Protein AF-B0WDR5-F1 (afdb_monomer)

Mean predicted aligned error: 7.85 Å

Sequence (125 aa):
MTMGGTPYKPYEVVKKPIENKTIYCINKTPYRNTEYLMTIQDLKDVFFPYISLEVCRRVLNALDINLFIGNSLQYQALLEAGRANVDKMPLVQVVDVMQFMPQLQYMVRGQIGQETPANKRARIS

Organism: Culex quinquefasciatus (NCBI:txid7176)

Radius of gyration: 18.38 Å; Cα contacts (8 Å, |Δi|>4): 147; chains: 1; bounding box: 66×27×57 Å

pLDDT: mean 86.97, std 16.83, range [36.34, 97.81]

Nearest PDB structures (foldseek):
  3eq5-assembly10_J  TM=8.199E-01  e=1.017E-03  Homo sapiens
  3eq5-assembly1_A  TM=7.791E-01  e=9.024E-04  Homo sapiens
  1sbx-assembly1_A  TM=7.868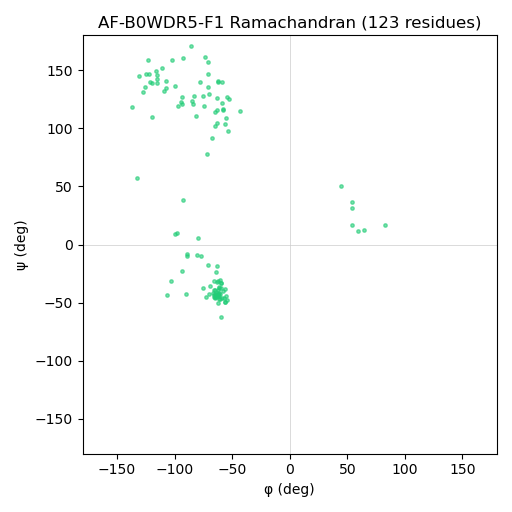E-01  e=5.417E-03  Homo sapiens
  1l8r-assembly2_B  TM=7.521E-01  e=2.016E-02  Homo sapiens
  4o3z-assembly1_A  TM=5.101E-01  e=8.933E+00  Actinobacillus pleuropneumoniae

Foldseek 3Di:
DDPPDPPQQQKAWDWDDDPNDTFTWIAPGGPDPPWTKGFLVRVCVTPPVPDDSVLSVVLCVVVVFDWDFDDPSNLVNCVVVVHPPSHRGIIGTPVVCNVCVVVSVVSSVVVVCVVPPPPPPPPDD

Secondary structure (DSSP, 8-state):
---------SS-EEEEEETTEEEEEEEEETTEEEEEEEEHHHHHHHH-TTS-HHHHHHHHHHTTPPEEEPPHHHHHHHHHTT--S-TT-EEEEHHHHHHTHHHHHHHHHHHHTTSS---------

Structure (mmCIF, N/CA/C/O backbone):
data_AF-B0WDR5-F1
#
_entry.id   AF-B0WDR5-F1
#
loop_
_atom_site.group_PDB
_atom_site.id
_atom_site.type_symbol
_atom_site.label_atom_id
_atom_site.label_alt_id
_atom_site.label_comp_id
_atom_site.label_asym_id
_atom_site.label_entity_id
_atom_site.label_seq_id
_atom_site.pdbx_PDB_ins_code
_atom_site.Cartn_x
_atom_site.Cartn_y
_atom_site.Cartn_z
_atom_site.occupancy
_atom_site.B_iso_or_equiv
_atom_site.auth_seq_id
_atom_site.auth_comp_id
_atom_site.auth_asym_id
_atom_site.auth_atom_id
_atom_site.pdbx_PDB_model_num
ATOM 1 N N . MET A 1 1 ? 33.536 6.872 -20.591 1.00 36.34 1 MET A N 1
ATOM 2 C CA . MET A 1 1 ? 32.285 7.343 -19.959 1.00 36.34 1 MET A CA 1
ATOM 3 C C . MET A 1 1 ? 31.244 6.255 -20.156 1.00 36.34 1 MET A C 1
ATOM 5 O O . MET A 1 1 ? 30.706 6.125 -21.245 1.00 36.34 1 MET A O 1
ATOM 9 N N . THR A 1 2 ? 31.065 5.378 -19.171 1.00 38.06 2 THR A N 1
ATOM 10 C CA . THR A 1 2 ? 30.069 4.304 -19.230 1.00 38.06 2 THR A CA 1
ATOM 11 C C . THR A 1 2 ? 28.716 4.890 -18.841 1.00 38.06 2 THR A C 1
ATOM 13 O O . THR A 1 2 ? 28.508 5.293 -17.700 1.00 38.06 2 THR A O 1
ATOM 16 N N . MET A 1 3 ? 27.805 4.991 -19.809 1.00 43.38 3 MET A N 1
ATOM 17 C CA . MET A 1 3 ? 26.405 5.323 -19.551 1.00 43.38 3 MET A CA 1
ATOM 18 C C . MET A 1 3 ? 25.779 4.150 -18.792 1.00 43.38 3 MET A C 1
ATOM 20 O O . MET A 1 3 ? 25.338 3.172 -19.390 1.00 43.38 3 MET A O 1
ATOM 24 N N . GLY A 1 4 ? 25.824 4.216 -17.461 1.00 41.75 4 GLY A N 1
ATOM 25 C CA . GLY A 1 4 ? 25.168 3.271 -16.566 1.00 41.75 4 GLY A CA 1
ATOM 26 C C . GLY A 1 4 ? 23.661 3.477 -16.601 1.00 41.75 4 GLY A C 1
ATOM 27 O O . GLY A 1 4 ? 23.102 4.098 -15.703 1.00 41.75 4 GLY A O 1
ATOM 28 N N . GLY A 1 5 ? 23.001 2.981 -17.647 1.00 43.41 5 GLY A N 1
ATOM 29 C CA . GLY A 1 5 ? 21.560 2.777 -17.602 1.00 43.41 5 GLY A CA 1
ATOM 30 C C . GLY A 1 5 ? 21.283 1.715 -16.547 1.00 43.41 5 GLY A C 1
ATOM 31 O O . GLY A 1 5 ? 21.723 0.575 -16.695 1.00 43.41 5 GLY A O 1
ATOM 32 N N . THR A 1 6 ? 20.607 2.082 -15.460 1.00 56.06 6 THR A N 1
ATOM 33 C CA . THR A 1 6 ? 20.065 1.091 -14.529 1.00 56.06 6 THR A CA 1
ATOM 34 C C . THR A 1 6 ? 19.238 0.096 -15.343 1.00 56.06 6 THR A C 1
ATOM 36 O O . THR A 1 6 ? 18.367 0.538 -16.098 1.00 56.06 6 THR A O 1
ATOM 39 N N . PRO A 1 7 ? 19.506 -1.220 -15.255 1.00 61.12 7 PRO A N 1
ATOM 40 C CA . PRO A 1 7 ? 18.703 -2.205 -15.965 1.00 61.12 7 PRO A CA 1
ATOM 41 C C . PRO A 1 7 ? 17.239 -2.002 -15.572 1.00 61.12 7 PRO A C 1
ATOM 43 O O . PRO A 1 7 ? 16.936 -1.935 -14.380 1.00 61.12 7 PRO A O 1
ATOM 46 N N . TYR A 1 8 ? 16.356 -1.861 -16.567 1.00 74.12 8 TYR A N 1
ATOM 47 C CA . TYR A 1 8 ? 14.918 -1.709 -16.340 1.00 74.12 8 TYR A CA 1
ATOM 48 C C . TYR A 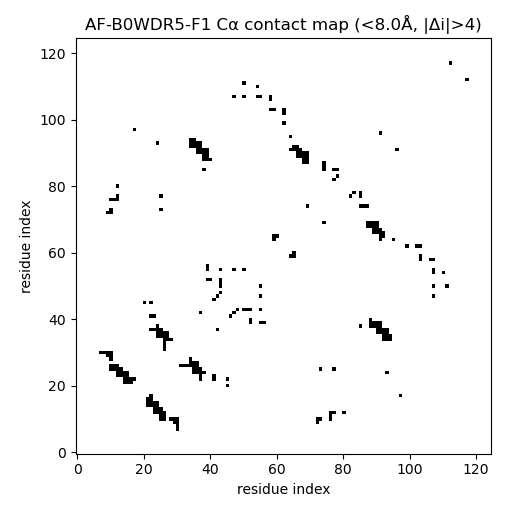1 8 ? 14.444 -2.901 -15.508 1.00 74.12 8 TYR A C 1
ATOM 50 O O . TYR A 1 8 ? 14.428 -4.039 -15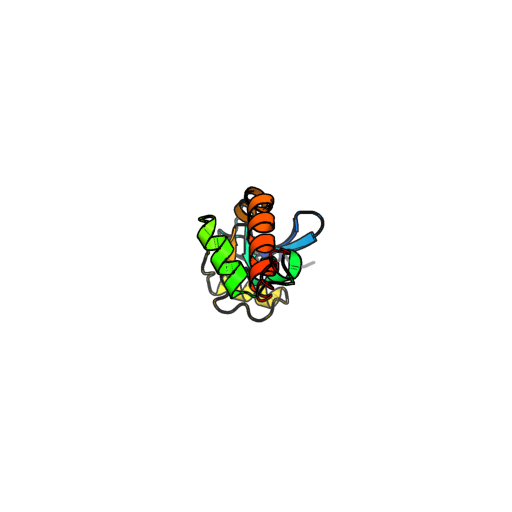.988 1.00 74.12 8 TYR A O 1
ATOM 58 N N . LYS A 1 9 ? 14.115 -2.659 -14.237 1.00 86.88 9 LYS A N 1
ATOM 59 C CA . LYS A 1 9 ? 13.597 -3.705 -13.360 1.00 86.88 9 LYS A CA 1
ATOM 60 C C . LYS A 1 9 ? 12.122 -3.923 -13.711 1.00 86.88 9 LYS A C 1
ATOM 62 O O . LYS A 1 9 ? 11.407 -2.954 -13.956 1.00 86.88 9 LYS A O 1
ATOM 67 N N . PRO A 1 10 ? 11.633 -5.176 -13.733 1.00 93.69 10 PRO A N 1
ATOM 68 C CA . PRO A 1 10 ? 10.215 -5.441 -13.965 1.00 93.69 10 PRO A CA 1
ATOM 69 C C . PRO A 1 10 ? 9.346 -4.784 -12.893 1.00 93.69 10 PRO A C 1
ATOM 71 O O . PRO A 1 10 ? 8.248 -4.327 -13.200 1.00 93.69 10 PRO A O 1
ATOM 74 N N . TYR A 1 11 ? 9.840 -4.697 -11.657 1.00 96.38 11 TYR A N 1
ATOM 75 C CA . TYR A 1 11 ? 9.143 -4.027 -10.573 1.00 96.38 11 TYR A CA 1
ATOM 76 C C . TYR A 1 11 ? 10.008 -2.961 -9.916 1.00 96.38 11 TYR A C 1
ATOM 78 O O . TYR A 1 11 ? 11.182 -3.188 -9.620 1.00 96.38 11 TYR A O 1
ATOM 86 N N . GLU A 1 12 ? 9.399 -1.810 -9.675 1.00 94.94 12 GLU A N 1
ATOM 87 C CA . GLU A 1 12 ? 10.013 -0.620 -9.113 1.00 94.94 12 GLU A CA 1
ATOM 88 C C . GLU A 1 12 ? 9.184 -0.151 -7.922 1.00 94.94 12 GLU A C 1
ATOM 90 O O . GLU A 1 12 ? 7.957 -0.025 -7.992 1.00 94.94 12 GLU A O 1
ATOM 95 N N . VAL A 1 13 ? 9.870 0.112 -6.810 1.00 96.25 13 VAL A N 1
ATOM 96 C CA . VAL A 1 13 ? 9.252 0.702 -5.627 1.00 96.25 13 VAL A CA 1
ATOM 97 C C . VAL A 1 13 ? 9.449 2.208 -5.679 1.00 96.25 13 VAL A C 1
ATOM 99 O O . VAL A 1 13 ? 10.574 2.702 -5.716 1.00 96.25 13 VAL A O 1
ATOM 102 N N . VAL A 1 14 ? 8.347 2.944 -5.639 1.00 95.31 14 VAL A N 1
ATOM 103 C CA . VAL A 1 14 ? 8.321 4.405 -5.658 1.00 95.31 14 VAL A CA 1
ATOM 104 C C . VAL A 1 14 ? 7.612 4.934 -4.421 1.00 95.31 14 VAL A C 1
ATOM 106 O O . VAL A 1 14 ? 6.666 4.336 -3.912 1.00 95.31 14 VAL A O 1
ATOM 109 N N . LYS A 1 15 ? 8.055 6.088 -3.932 1.00 94.94 15 LYS A N 1
ATOM 110 C CA . LYS A 1 15 ? 7.360 6.812 -2.867 1.00 94.94 15 LYS A CA 1
ATOM 111 C C . LYS A 1 15 ? 6.272 7.673 -3.495 1.00 94.94 15 LYS A C 1
ATOM 113 O O . LYS A 1 15 ? 6.581 8.497 -4.354 1.00 94.94 15 LYS A O 1
ATOM 118 N N . LYS A 1 16 ? 5.020 7.504 -3.071 1.00 92.81 16 LYS A N 1
ATOM 119 C CA . LYS A 1 16 ? 3.898 8.334 -3.529 1.00 92.81 16 LYS A CA 1
ATOM 120 C C . LYS A 1 16 ? 3.235 9.080 -2.372 1.00 92.81 16 LYS A C 1
ATOM 122 O O . LYS A 1 16 ? 3.057 8.482 -1.310 1.00 92.81 16 LYS A O 1
ATOM 127 N N . PRO A 1 17 ? 2.857 10.355 -2.570 1.00 93.25 17 PRO A N 1
ATOM 128 C CA . PRO A 1 17 ? 2.012 11.071 -1.627 1.00 93.25 17 PRO A CA 1
ATOM 129 C C . PRO A 1 17 ? 0.558 10.595 -1.760 1.00 93.25 17 PRO A C 1
ATOM 131 O O . PRO A 1 17 ? 0.002 10.581 -2.857 1.00 93.25 17 PRO A O 1
ATOM 134 N N . ILE A 1 18 ? -0.052 10.204 -0.644 1.00 91.00 18 ILE A N 1
ATOM 135 C CA . ILE A 1 18 ? -1.454 9.790 -0.517 1.00 91.00 18 ILE A CA 1
ATOM 136 C C . ILE A 1 18 ? -1.994 10.438 0.762 1.00 91.00 18 ILE A C 1
ATOM 138 O O . ILE A 1 18 ? -1.461 10.188 1.839 1.00 91.00 18 ILE A O 1
ATOM 142 N N . GLU A 1 19 ? -3.008 11.300 0.643 1.00 85.69 19 GLU A N 1
ATOM 143 C CA . GLU A 1 19 ? -3.594 12.067 1.763 1.00 85.69 19 GLU A CA 1
ATOM 144 C C . GLU A 1 19 ? -2.554 12.705 2.707 1.00 85.69 19 GLU A C 1
ATOM 146 O O . GLU A 1 19 ? -2.597 12.544 3.926 1.00 85.69 19 GLU A O 1
ATOM 151 N N . ASN A 1 20 ? -1.577 13.420 2.141 1.00 89.06 20 ASN A N 1
ATOM 152 C CA . ASN A 1 20 ? -0.466 14.059 2.866 1.00 89.06 20 ASN A CA 1
ATOM 153 C C . ASN A 1 20 ? 0.502 13.093 3.577 1.00 89.06 20 ASN A C 1
ATOM 155 O O . ASN A 1 20 ? 1.340 13.534 4.365 1.00 89.06 20 ASN A O 1
ATOM 159 N N . LYS A 1 21 ? 0.435 11.790 3.288 1.00 92.38 21 LYS A N 1
ATOM 160 C CA . LYS A 1 21 ? 1.369 10.775 3.791 1.00 92.38 21 LYS A CA 1
ATOM 161 C C . LYS A 1 21 ? 2.165 10.159 2.646 1.00 92.38 21 LYS A C 1
ATOM 163 O O . LYS A 1 21 ? 1.659 10.004 1.541 1.00 92.38 21 LYS A O 1
ATOM 168 N N . THR A 1 22 ? 3.419 9.798 2.898 1.00 93.50 22 THR A N 1
ATOM 169 C CA . THR A 1 22 ? 4.288 9.182 1.884 1.00 93.50 22 THR A CA 1
ATOM 170 C C . THR A 1 22 ? 4.286 7.666 2.041 1.00 93.50 22 THR A C 1
ATOM 172 O O . THR A 1 22 ? 4.726 7.163 3.073 1.00 93.50 22 THR A O 1
ATOM 175 N N . ILE A 1 23 ? 3.840 6.943 1.011 1.00 94.50 23 ILE A N 1
ATOM 176 C CA . ILE A 1 23 ? 3.720 5.476 1.007 1.00 94.50 23 ILE A CA 1
ATOM 177 C C . ILE A 1 23 ? 4.664 4.855 -0.021 1.00 94.50 23 ILE A C 1
ATOM 179 O O . ILE A 1 23 ? 4.787 5.351 -1.144 1.00 94.50 23 ILE A O 1
ATOM 183 N N . TYR A 1 24 ? 5.299 3.740 0.347 1.00 95.62 24 TYR A N 1
ATOM 184 C CA . TYR A 1 24 ? 6.029 2.897 -0.596 1.00 95.62 24 TYR A CA 1
ATOM 185 C C . TYR A 1 24 ? 5.039 2.102 -1.445 1.00 95.62 24 TYR A C 1
ATOM 187 O O . TYR A 1 24 ? 4.244 1.318 -0.932 1.00 95.62 24 TYR A O 1
ATOM 195 N N . CYS A 1 25 ? 5.094 2.321 -2.750 1.00 96.69 25 CYS A N 1
ATOM 196 C CA . CYS A 1 25 ? 4.201 1.726 -3.724 1.00 96.69 25 CYS A CA 1
ATOM 197 C C . CYS A 1 25 ? 5.014 0.925 -4.735 1.00 96.69 25 CYS A C 1
ATOM 199 O O . CYS A 1 25 ? 6.053 1.396 -5.187 1.00 96.69 25 CYS A O 1
ATOM 201 N N . ILE A 1 26 ? 4.525 -0.241 -5.133 1.00 97.31 26 ILE A N 1
ATOM 202 C CA . ILE A 1 26 ? 5.130 -1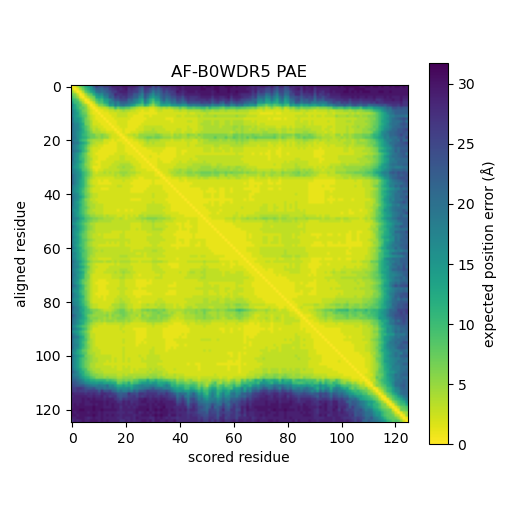.074 -6.175 1.00 97.31 26 ILE A CA 1
ATOM 203 C C . ILE A 1 26 ? 4.182 -1.185 -7.361 1.00 97.31 26 ILE A C 1
ATOM 205 O O . ILE A 1 26 ? 2.968 -1.257 -7.174 1.00 97.31 26 ILE A O 1
ATOM 209 N N . ASN A 1 27 ? 4.696 -1.181 -8.586 1.00 97.00 27 ASN A N 1
ATOM 210 C CA . ASN A 1 27 ? 3.852 -1.390 -9.756 1.00 97.00 27 ASN A CA 1
ATOM 211 C C . ASN A 1 27 ? 3.180 -2.776 -9.740 1.00 97.00 27 ASN A C 1
ATOM 213 O O . ASN A 1 27 ? 3.782 -3.793 -9.382 1.00 97.00 27 ASN A O 1
ATOM 217 N N . LYS A 1 28 ? 1.910 -2.812 -10.154 1.00 96.38 28 LYS A N 1
ATOM 218 C CA . LYS A 1 28 ? 1.101 -4.038 -10.238 1.00 96.38 28 LYS A CA 1
ATOM 219 C C . LYS A 1 28 ? 1.537 -4.922 -11.406 1.00 96.38 28 LYS A C 1
ATOM 221 O O . LYS A 1 28 ? 1.683 -6.128 -11.243 1.00 96.38 28 LYS A O 1
ATOM 226 N N . THR A 1 29 ? 1.753 -4.306 -12.568 1.00 95.88 29 THR A N 1
ATOM 227 C CA . THR A 1 29 ? 2.104 -4.987 -13.822 1.00 95.88 29 THR A CA 1
ATOM 228 C C . THR A 1 29 ? 3.576 -4.728 -14.145 1.00 95.88 29 THR A C 1
ATOM 230 O O . THR A 1 29 ? 4.001 -3.572 -14.045 1.00 95.88 29 THR A O 1
ATOM 233 N N . PRO A 1 30 ? 4.365 -5.747 -14.538 1.00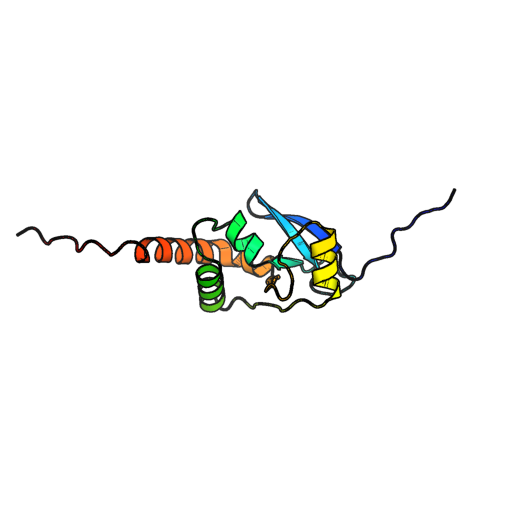 94.31 30 PRO A N 1
ATOM 234 C CA . PRO A 1 30 ? 5.789 -5.571 -14.788 1.00 94.31 30 PRO A CA 1
ATOM 235 C C . PRO A 1 30 ? 6.041 -4.516 -15.870 1.00 94.31 30 PRO A C 1
ATOM 237 O O . PRO A 1 30 ? 5.304 -4.444 -16.855 1.00 94.31 30 PRO A O 1
ATOM 240 N N . TYR A 1 31 ? 7.067 -3.688 -15.674 1.00 93.25 31 TYR A N 1
ATOM 241 C CA . TYR A 1 31 ? 7.465 -2.586 -16.559 1.00 93.25 31 TYR A CA 1
ATOM 242 C C . TYR A 1 31 ? 6.385 -1.507 -16.785 1.00 93.25 31 TYR A C 1
ATOM 244 O O . TYR A 1 31 ? 6.528 -0.670 -17.676 1.00 93.25 31 TYR A O 1
ATOM 252 N N . ARG A 1 32 ? 5.293 -1.505 -16.003 1.00 93.06 32 ARG A N 1
ATOM 253 C CA . ARG A 1 32 ? 4.195 -0.532 -16.123 1.00 93.06 32 ARG A CA 1
ATOM 254 C C . ARG A 1 32 ? 3.997 0.276 -14.851 1.00 93.06 32 ARG A C 1
ATOM 256 O O . ARG A 1 32 ? 3.415 -0.196 -13.882 1.00 93.06 32 ARG A O 1
ATOM 263 N N . ASN A 1 33 ? 4.346 1.553 -14.922 1.00 88.31 33 ASN A N 1
ATOM 264 C CA . ASN A 1 33 ? 4.289 2.494 -13.803 1.00 88.31 33 ASN A CA 1
ATOM 265 C C . ASN A 1 33 ? 2.964 3.284 -13.740 1.00 88.31 33 ASN A C 1
ATOM 267 O O . ASN A 1 33 ? 2.950 4.473 -13.415 1.00 88.31 33 ASN A O 1
ATOM 271 N N . THR A 1 34 ? 1.842 2.629 -14.052 1.00 91.56 34 THR A N 1
ATOM 272 C CA . THR A 1 34 ? 0.492 3.228 -14.071 1.00 91.56 34 THR A CA 1
ATOM 273 C C . THR A 1 34 ? -0.366 2.781 -12.891 1.00 91.56 34 THR A C 1
ATOM 275 O O . THR A 1 34 ? -1.021 3.602 -12.254 1.00 91.56 34 THR A O 1
ATOM 278 N N . GLU A 1 35 ? -0.327 1.491 -12.566 1.00 95.50 35 GLU A N 1
ATOM 279 C CA . GLU A 1 35 ? -1.077 0.888 -11.467 1.00 95.50 35 GLU A CA 1
ATOM 280 C C . GLU A 1 35 ? -0.133 0.496 -10.343 1.00 95.50 35 GLU A C 1
ATOM 282 O O . GLU A 1 35 ? 0.876 -0.171 -10.576 1.00 95.50 35 GLU A O 1
ATOM 287 N N . TYR A 1 36 ? -0.490 0.868 -9.117 1.00 97.31 36 TYR A N 1
ATOM 288 C CA . TYR A 1 36 ? 0.358 0.676 -7.952 1.00 97.31 36 TYR A CA 1
ATOM 289 C C . TYR A 1 36 ? -0.358 -0.095 -6.855 1.00 97.31 36 TYR A C 1
ATOM 291 O O . TYR A 1 36 ? -1.564 0.057 -6.646 1.00 97.31 36 TYR A O 1
ATOM 299 N N . LEU A 1 37 ? 0.429 -0.880 -6.134 1.00 97.81 37 LEU A N 1
ATOM 300 C CA . LEU A 1 37 ? 0.050 -1.620 -4.949 1.00 97.81 37 LEU A CA 1
ATOM 301 C C . LEU A 1 37 ? 0.835 -1.094 -3.740 1.00 97.81 37 LEU A C 1
ATOM 303 O O . LEU A 1 37 ? 1.983 -0.673 -3.882 1.00 97.81 37 LEU A O 1
ATOM 307 N N . MET A 1 38 ? 0.243 -1.166 -2.554 1.00 97.12 38 MET A N 1
ATOM 308 C CA . MET A 1 38 ? 0.930 -0.981 -1.270 1.00 97.12 38 MET A CA 1
ATOM 309 C C . MET A 1 38 ? 0.736 -2.222 -0.397 1.00 97.12 38 MET A C 1
ATOM 311 O O . MET A 1 38 ? -0.205 -2.986 -0.613 1.00 97.12 38 MET A O 1
ATOM 315 N N . THR A 1 39 ? 1.601 -2.437 0.594 1.00 97.00 39 THR A N 1
ATOM 316 C CA . THR A 1 39 ? 1.371 -3.515 1.564 1.00 97.00 39 THR A CA 1
ATOM 317 C C . THR A 1 39 ? 0.201 -3.158 2.483 1.00 97.00 39 THR A C 1
ATOM 319 O O . THR A 1 39 ? 0.014 -1.992 2.837 1.00 97.00 39 THR A O 1
ATOM 322 N N . ILE A 1 40 ? -0.575 -4.149 2.928 1.00 96.69 40 ILE A N 1
ATOM 323 C CA . ILE A 1 40 ? -1.608 -3.898 3.951 1.00 96.69 40 ILE A CA 1
ATOM 324 C C . ILE A 1 40 ? -1.002 -3.443 5.292 1.00 96.69 40 ILE A C 1
ATOM 326 O O . ILE A 1 40 ? -1.666 -2.761 6.072 1.00 96.69 40 ILE A O 1
ATOM 330 N N . GLN A 1 41 ? 0.269 -3.784 5.539 1.00 95.62 41 GLN A N 1
ATOM 331 C CA . GLN A 1 41 ? 1.039 -3.300 6.681 1.00 95.62 41 GLN A CA 1
ATOM 332 C C . GLN A 1 41 ? 1.275 -1.787 6.583 1.00 95.62 41 GLN A C 1
ATOM 334 O O . GLN A 1 41 ? 1.042 -1.082 7.557 1.00 95.62 41 GLN A O 1
ATOM 339 N N . ASP A 1 42 ? 1.668 -1.277 5.410 1.00 95.12 42 ASP A N 1
ATOM 340 C CA . ASP A 1 42 ? 1.811 0.163 5.163 1.00 95.12 42 ASP A CA 1
ATOM 341 C C . ASP A 1 42 ? 0.481 0.896 5.317 1.00 95.12 42 ASP A C 1
ATOM 343 O O . ASP A 1 42 ? 0.426 1.940 5.965 1.00 95.12 42 ASP A O 1
ATOM 347 N N . LEU A 1 43 ? -0.606 0.330 4.782 1.00 95.69 43 LEU A N 1
ATOM 348 C CA . LEU A 1 43 ? -1.943 0.890 4.965 1.00 95.69 43 LEU A CA 1
ATOM 349 C C . LEU A 1 43 ? -2.287 1.030 6.457 1.00 95.69 43 LEU A C 1
ATOM 351 O O . LEU A 1 43 ? -2.696 2.103 6.903 1.00 95.69 43 LEU A O 1
ATOM 355 N N . LYS A 1 44 ? -2.077 -0.040 7.235 1.00 95.06 44 LYS A N 1
ATOM 356 C CA . LYS A 1 44 ? -2.283 -0.040 8.686 1.00 95.06 44 LYS A CA 1
ATOM 357 C C . LYS A 1 44 ? -1.387 1.000 9.359 1.00 95.06 44 LYS A C 1
ATOM 359 O O . LYS A 1 44 ? -1.897 1.918 9.983 1.00 95.06 44 LYS A O 1
ATOM 364 N N . ASP A 1 45 ? -0.070 0.869 9.263 1.00 94.38 45 ASP A N 1
ATOM 365 C CA . ASP A 1 45 ? 0.863 1.673 10.060 1.00 94.38 45 ASP A CA 1
ATOM 366 C C . ASP A 1 45 ? 0.767 3.163 9.745 1.00 94.38 45 ASP A C 1
ATOM 368 O O . ASP A 1 45 ? 0.947 4.001 10.630 1.00 94.38 45 ASP A O 1
ATOM 372 N N . VAL A 1 46 ? 0.447 3.502 8.495 1.00 94.62 46 VAL A N 1
ATOM 373 C CA . VAL A 1 46 ? 0.403 4.892 8.066 1.00 94.62 46 VAL A CA 1
ATOM 374 C C . VAL A 1 46 ? -0.977 5.510 8.269 1.00 94.62 46 VAL A C 1
ATOM 376 O O . VAL A 1 46 ? -1.046 6.640 8.750 1.00 94.62 46 VAL A O 1
ATOM 379 N N . PHE A 1 47 ? -2.081 4.823 7.966 1.00 94.44 47 PHE A N 1
ATOM 380 C CA . PHE A 1 47 ? -3.427 5.418 8.046 1.00 94.44 47 PHE A CA 1
ATOM 381 C C . PHE A 1 47 ? -4.218 4.993 9.284 1.00 94.44 47 PHE A C 1
ATOM 383 O O . PHE A 1 47 ? -4.977 5.797 9.825 1.00 94.44 47 PHE A O 1
ATOM 390 N N . PHE A 1 48 ? -4.000 3.776 9.780 1.00 94.94 48 PHE A N 1
ATOM 391 C CA . PHE A 1 48 ? -4.759 3.176 10.878 1.00 94.94 48 PHE A CA 1
ATOM 392 C C . PHE A 1 48 ? -3.828 2.545 11.935 1.00 94.94 48 PHE A C 1
ATOM 394 O O . PHE A 1 48 ? -3.936 1.353 12.223 1.00 94.94 48 PHE A O 1
ATOM 401 N N . PRO A 1 49 ? -2.890 3.302 12.542 1.00 94.12 49 PRO A N 1
ATOM 402 C CA . PRO A 1 49 ? -1.844 2.723 13.394 1.00 94.12 49 PRO A CA 1
ATOM 403 C C . PRO A 1 49 ? -2.380 2.014 14.648 1.00 94.12 49 PRO A C 1
ATOM 405 O O . PRO A 1 49 ? -1.670 1.206 15.243 1.00 94.12 49 PRO A O 1
ATOM 408 N N . TYR A 1 50 ? -3.626 2.303 15.031 1.00 91.75 50 TYR A N 1
ATOM 409 C CA . TYR A 1 50 ? -4.275 1.818 16.248 1.00 91.75 50 TYR A CA 1
ATOM 410 C C . TYR A 1 50 ? -5.008 0.480 16.097 1.00 91.75 50 TYR A C 1
ATOM 412 O O . TYR A 1 50 ? -5.463 -0.052 17.101 1.00 91.75 50 TYR A O 1
ATOM 420 N N . ILE A 1 51 ? -5.153 -0.061 14.882 1.00 93.31 51 ILE A N 1
ATOM 421 C CA . ILE A 1 51 ? -5.829 -1.354 14.669 1.00 93.31 51 ILE A CA 1
ATOM 422 C C . ILE A 1 51 ? -4.827 -2.481 14.450 1.00 93.31 51 ILE A C 1
ATOM 424 O O . ILE A 1 51 ? -3.704 -2.247 14.017 1.00 93.31 51 ILE A O 1
ATOM 428 N N . SER A 1 52 ? -5.233 -3.727 14.677 1.00 94.88 52 SER A N 1
ATOM 429 C CA . SER A 1 52 ? -4.431 -4.886 14.275 1.00 94.88 52 SER A CA 1
ATOM 430 C C . SER A 1 52 ? -4.460 -5.105 12.754 1.00 94.88 52 SER A C 1
ATOM 432 O O . SER A 1 52 ? -5.359 -4.642 12.044 1.00 94.88 52 SER A O 1
ATOM 434 N N . LEU A 1 53 ? -3.487 -5.862 12.235 1.00 94.31 53 LEU A N 1
ATOM 435 C CA . LEU A 1 53 ? -3.462 -6.246 10.818 1.00 94.31 53 LEU A CA 1
ATOM 436 C C . LEU A 1 53 ? -4.684 -7.102 10.435 1.00 94.31 53 LEU A C 1
ATOM 438 O O . LEU A 1 53 ? -5.191 -7.004 9.319 1.00 94.31 53 LEU A O 1
ATOM 442 N N . GLU A 1 54 ? -5.194 -7.902 11.376 1.00 95.06 54 GLU A N 1
ATOM 443 C CA . GLU A 1 54 ? -6.413 -8.694 11.199 1.00 95.06 54 GLU A CA 1
ATOM 444 C C . GLU A 1 54 ? -7.647 -7.800 11.025 1.00 95.06 54 GLU A C 1
ATOM 446 O O . GLU A 1 54 ? -8.447 -8.020 10.114 1.00 95.06 54 GLU A O 1
ATOM 451 N N . VAL A 1 55 ? -7.792 -6.756 11.850 1.00 94.75 55 VAL A N 1
ATOM 452 C CA . VAL A 1 55 ? -8.870 -5.766 11.697 1.00 94.75 55 VAL A CA 1
ATOM 453 C C . VAL A 1 55 ? -8.748 -5.047 10.354 1.00 94.75 55 VAL A C 1
ATOM 455 O O . VAL A 1 55 ? -9.745 -4.946 9.644 1.00 94.75 55 VAL A O 1
ATOM 458 N N . CYS A 1 56 ? -7.539 -4.628 9.964 1.00 96.38 56 CYS A N 1
ATOM 459 C CA . CYS A 1 56 ? -7.291 -4.002 8.660 1.00 96.38 56 CYS A CA 1
ATOM 460 C C . CYS A 1 56 ? -7.783 -4.904 7.513 1.00 96.38 56 CYS A C 1
ATOM 462 O O . CYS A 1 56 ? -8.556 -4.472 6.658 1.00 96.38 56 CYS A O 1
ATOM 464 N N . ARG A 1 57 ? -7.432 -6.196 7.554 1.00 96.12 57 ARG A N 1
ATOM 465 C CA . ARG A 1 57 ? -7.871 -7.187 6.563 1.00 96.12 57 ARG A CA 1
ATOM 466 C C . ARG A 1 57 ? -9.390 -7.379 6.544 1.00 96.12 57 ARG A C 1
ATOM 468 O O . ARG A 1 57 ? -9.973 -7.452 5.467 1.00 96.12 57 ARG A O 1
ATOM 475 N N . ARG A 1 58 ? -10.038 -7.454 7.712 1.00 95.44 58 ARG A N 1
ATOM 476 C CA . ARG A 1 58 ? -11.504 -7.596 7.812 1.00 95.44 58 ARG A CA 1
ATOM 477 C C . ARG A 1 58 ? -12.238 -6.393 7.229 1.00 95.44 58 ARG A C 1
ATOM 479 O O . ARG A 1 58 ? -13.218 -6.585 6.520 1.00 95.44 58 ARG A O 1
ATOM 486 N N . VAL A 1 59 ? -11.755 -5.180 7.494 1.00 96.19 59 VAL A N 1
ATOM 487 C CA . VAL A 1 59 ? -12.335 -3.947 6.945 1.00 96.19 59 VAL A CA 1
ATOM 488 C C . VAL A 1 59 ? -12.198 -3.907 5.420 1.00 96.19 59 VAL A C 1
ATOM 490 O O . VAL A 1 59 ? -13.180 -3.622 4.744 1.00 96.19 59 VAL A O 1
ATOM 493 N N . LEU A 1 60 ? -11.026 -4.252 4.872 1.00 97.00 60 LEU A N 1
ATOM 494 C CA . LEU A 1 60 ? -10.825 -4.335 3.418 1.00 97.00 60 LEU A CA 1
ATOM 495 C C . LEU A 1 60 ? -11.788 -5.341 2.771 1.00 97.00 60 LEU A C 1
ATOM 497 O O . LEU A 1 60 ? -12.446 -5.011 1.790 1.00 97.00 60 LEU A O 1
ATOM 501 N N . ASN A 1 61 ? -11.930 -6.528 3.370 1.00 96.12 61 ASN A N 1
ATOM 502 C CA . ASN A 1 61 ? -12.866 -7.545 2.890 1.00 96.12 61 ASN A CA 1
ATOM 503 C C . ASN A 1 61 ? -14.328 -7.076 2.953 1.00 96.12 61 ASN A C 1
ATOM 505 O O . ASN A 1 61 ? -15.099 -7.382 2.055 1.00 96.12 61 ASN A O 1
ATOM 509 N N . ALA A 1 62 ? -14.724 -6.345 3.999 1.00 95.69 62 ALA A N 1
ATOM 510 C CA . ALA A 1 62 ? -16.094 -5.856 4.155 1.00 95.69 62 ALA A CA 1
ATOM 511 C C . ALA A 1 62 ? -16.466 -4.732 3.170 1.00 95.69 62 ALA A C 1
ATOM 513 O O . ALA A 1 62 ? -17.648 -4.458 2.982 1.00 95.69 62 ALA A O 1
ATOM 514 N N . LEU A 1 63 ? -15.468 -4.081 2.566 1.00 96.44 63 LEU A N 1
ATOM 515 C CA . LEU A 1 63 ? -15.641 -3.095 1.497 1.00 96.44 63 LEU A CA 1
ATOM 516 C C . LEU A 1 63 ? -15.438 -3.698 0.100 1.00 96.44 63 LEU A C 1
ATOM 518 O O . LEU A 1 63 ? -15.323 -2.944 -0.864 1.00 96.44 63 LEU A O 1
ATOM 522 N N . ASP A 1 64 ? -15.348 -5.028 -0.005 1.00 96.50 64 ASP A N 1
ATOM 523 C CA . ASP A 1 64 ? -15.063 -5.748 -1.250 1.00 96.50 64 ASP A CA 1
ATOM 524 C C . ASP A 1 64 ? -13.771 -5.272 -1.953 1.00 96.50 64 ASP A C 1
ATOM 526 O O . ASP A 1 64 ? -13.642 -5.317 -3.179 1.00 96.50 64 ASP A O 1
ATOM 530 N N . ILE A 1 65 ? -12.775 -4.824 -1.175 1.00 97.62 65 ILE A N 1
ATOM 531 C CA . ILE A 1 65 ? -11.469 -4.407 -1.698 1.00 97.62 65 ILE A CA 1
ATOM 532 C C . ILE A 1 65 ? -10.576 -5.637 -1.864 1.00 97.62 65 ILE A C 1
ATOM 534 O O . ILE A 1 65 ? -10.254 -6.343 -0.905 1.00 97.62 65 ILE A O 1
ATOM 538 N N . ASN A 1 66 ? -10.124 -5.867 -3.097 1.00 95.75 66 ASN A N 1
ATOM 539 C CA . ASN A 1 66 ? -9.330 -7.039 -3.443 1.00 95.75 66 ASN A CA 1
ATOM 540 C C . ASN A 1 66 ? -7.909 -6.979 -2.870 1.00 95.75 66 ASN A C 1
ATOM 542 O O . ASN A 1 66 ? -7.196 -5.979 -2.992 1.00 95.75 66 ASN A O 1
ATOM 546 N N . LEU A 1 67 ? -7.470 -8.110 -2.315 1.00 97.06 67 LEU A N 1
ATOM 547 C CA . LEU A 1 67 ? -6.091 -8.324 -1.894 1.00 97.06 67 LEU A CA 1
ATOM 548 C C . LEU A 1 67 ? -5.334 -9.129 -2.945 1.00 97.06 67 LEU A C 1
ATOM 550 O O . LEU A 1 67 ? -5.816 -10.141 -3.451 1.00 97.06 67 LEU A O 1
ATOM 554 N N . PHE A 1 68 ? -4.111 -8.701 -3.223 1.00 96.62 68 PHE A N 1
ATOM 555 C CA . PHE A 1 68 ? -3.215 -9.322 -4.185 1.00 96.62 68 PHE A CA 1
ATOM 556 C C . PHE A 1 68 ? -2.083 -10.044 -3.457 1.00 96.62 68 PHE A C 1
ATOM 558 O O . PHE A 1 68 ? -1.536 -9.547 -2.471 1.00 96.62 68 PHE A O 1
ATOM 565 N N . ILE A 1 69 ? -1.705 -11.209 -3.976 1.00 95.50 69 ILE A N 1
ATOM 566 C CA . ILE A 1 69 ? -0.474 -11.897 -3.587 1.00 95.50 69 ILE A CA 1
ATOM 567 C C . ILE A 1 69 ? 0.604 -11.465 -4.579 1.00 95.50 69 ILE A C 1
ATOM 569 O O . ILE A 1 69 ? 0.439 -11.636 -5.788 1.00 95.50 69 ILE A O 1
ATOM 573 N N . GLY A 1 70 ? 1.680 -10.867 -4.072 1.00 94.88 70 GLY A N 1
ATOM 574 C CA . GLY A 1 70 ? 2.817 -10.464 -4.892 1.00 94.88 70 GLY A CA 1
ATOM 575 C C . GLY A 1 70 ? 3.606 -11.676 -5.389 1.00 94.88 70 GLY A C 1
ATOM 576 O O . GLY A 1 70 ? 3.576 -12.749 -4.788 1.00 94.88 70 GLY A O 1
ATOM 577 N N . ASN A 1 71 ? 4.341 -11.513 -6.486 1.00 95.94 71 ASN A N 1
ATOM 578 C CA . ASN A 1 71 ? 5.336 -12.510 -6.893 1.00 95.94 71 ASN A CA 1
ATOM 579 C C . ASN A 1 71 ? 6.689 -12.276 -6.197 1.00 95.94 71 ASN A C 1
ATOM 581 O O . ASN A 1 71 ? 6.918 -11.247 -5.559 1.00 95.94 71 ASN A O 1
ATOM 585 N N . SER A 1 72 ? 7.610 -13.230 -6.347 1.00 95.44 72 SER A N 1
ATOM 586 C CA . SER A 1 72 ? 8.942 -13.173 -5.733 1.00 95.44 72 SER A CA 1
ATOM 587 C C . SER A 1 72 ? 9.732 -11.917 -6.109 1.00 95.44 72 SER A C 1
ATOM 589 O O . SER A 1 72 ? 10.383 -11.338 -5.245 1.00 95.44 72 SER A O 1
ATOM 591 N N . LEU A 1 73 ? 9.637 -11.450 -7.359 1.00 95.88 73 LEU A N 1
ATOM 592 C CA . LEU A 1 73 ? 10.330 -10.241 -7.813 1.00 95.88 73 LEU A CA 1
ATOM 593 C C . LEU A 1 73 ? 9.744 -8.973 -7.178 1.00 95.88 73 LEU A C 1
ATOM 595 O O . LEU A 1 73 ? 10.492 -8.054 -6.853 1.00 95.88 73 LEU A O 1
ATOM 599 N N . GLN A 1 74 ? 8.428 -8.926 -6.955 1.00 96.25 74 GLN A N 1
ATOM 600 C CA . GLN A 1 74 ? 7.794 -7.830 -6.220 1.00 96.25 74 GLN A CA 1
ATOM 601 C C . GLN A 1 74 ? 8.249 -7.793 -4.759 1.00 96.25 74 GLN A C 1
ATOM 603 O O . GLN A 1 74 ? 8.615 -6.732 -4.253 1.00 96.25 74 GLN A O 1
ATOM 608 N N . TYR A 1 75 ? 8.278 -8.946 -4.086 1.00 96.44 75 TYR A N 1
ATOM 609 C CA . TYR A 1 75 ? 8.760 -9.029 -2.707 1.00 96.44 75 TYR A CA 1
ATOM 610 C C . TYR A 1 75 ? 10.248 -8.691 -2.592 1.00 96.44 75 TYR A C 1
ATOM 612 O O . TYR A 1 75 ? 10.632 -7.959 -1.682 1.00 96.44 75 TYR A O 1
ATOM 620 N N . GLN A 1 76 ? 11.070 -9.125 -3.549 1.00 95.31 76 GLN A N 1
ATOM 621 C CA . GLN A 1 76 ? 12.475 -8.736 -3.619 1.00 95.31 76 GLN A CA 1
ATOM 622 C C . GLN A 1 76 ? 12.637 -7.220 -3.792 1.00 95.31 76 GLN A C 1
ATOM 624 O O . GLN A 1 76 ? 13.403 -6.608 -3.054 1.00 95.31 76 GLN A O 1
ATOM 629 N N . ALA A 1 77 ? 11.887 -6.593 -4.702 1.00 95.38 77 ALA A N 1
ATOM 630 C CA . ALA A 1 77 ? 11.943 -5.145 -4.897 1.00 95.38 77 ALA A CA 1
ATOM 631 C C . ALA A 1 77 ? 11.527 -4.370 -3.630 1.00 95.38 77 ALA A C 1
ATOM 633 O O . ALA A 1 77 ? 12.133 -3.351 -3.299 1.00 95.38 77 ALA A O 1
ATOM 634 N N . LEU A 1 78 ? 10.535 -4.868 -2.882 1.00 96.06 78 LEU A N 1
ATOM 635 C CA . LEU A 1 78 ? 10.138 -4.298 -1.589 1.00 96.06 78 LEU A CA 1
ATOM 636 C C . LEU A 1 78 ? 11.239 -4.449 -0.523 1.00 96.06 78 LEU A C 1
ATOM 638 O O . LEU A 1 78 ? 11.519 -3.479 0.183 1.00 96.06 78 LEU A O 1
ATOM 642 N N . LEU A 1 79 ? 11.890 -5.615 -0.430 1.00 95.25 79 LEU A N 1
ATOM 643 C CA . LEU A 1 79 ? 13.035 -5.834 0.470 1.00 95.25 79 LEU A CA 1
ATOM 644 C C . LEU A 1 79 ? 14.201 -4.891 0.136 1.00 95.25 79 LEU A C 1
ATOM 646 O O . LEU A 1 79 ? 14.737 -4.240 1.030 1.00 95.25 79 LEU A O 1
ATOM 650 N N . GLU A 1 80 ? 14.553 -4.766 -1.148 1.00 94.38 80 GLU A N 1
ATOM 651 C CA . GLU A 1 80 ? 15.597 -3.851 -1.637 1.00 94.38 80 GLU A CA 1
ATOM 652 C C . GLU A 1 80 ? 15.272 -2.380 -1.327 1.00 94.38 80 GLU A C 1
ATOM 654 O O . GLU A 1 80 ? 16.174 -1.580 -1.085 1.00 94.38 80 GLU A O 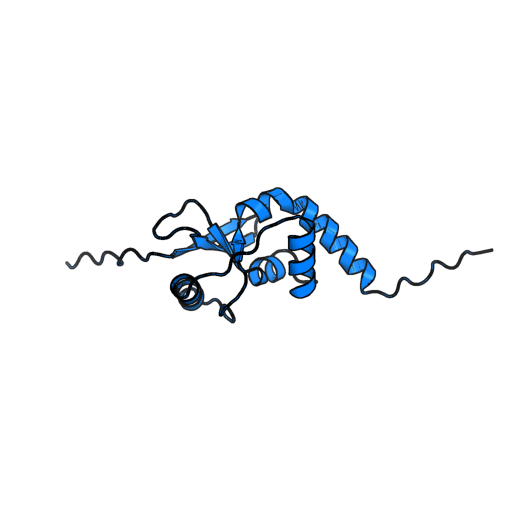1
ATOM 659 N N . ALA A 1 81 ? 13.985 -2.025 -1.273 1.00 93.00 81 ALA A N 1
ATOM 660 C CA . ALA A 1 81 ? 13.511 -0.705 -0.861 1.00 93.00 81 ALA A CA 1
ATOM 661 C C . ALA A 1 81 ? 13.473 -0.502 0.671 1.00 93.00 81 ALA A C 1
ATOM 663 O O . ALA A 1 81 ? 12.980 0.526 1.143 1.00 93.00 81 ALA A O 1
ATOM 664 N N . GLY A 1 82 ? 13.975 -1.463 1.455 1.00 91.44 82 GLY A N 1
ATOM 665 C CA . GLY A 1 82 ? 14.059 -1.393 2.915 1.00 91.44 82 GLY A CA 1
ATOM 666 C C . GLY A 1 82 ? 12.766 -1.766 3.643 1.00 91.44 82 GLY A C 1
ATOM 667 O O . GLY A 1 82 ? 12.606 -1.429 4.816 1.00 91.44 82 GLY A O 1
ATOM 668 N N . ARG A 1 83 ? 11.817 -2.433 2.974 1.00 92.56 83 ARG A N 1
ATOM 669 C CA . ARG A 1 83 ? 10.592 -2.932 3.616 1.00 92.56 83 ARG A CA 1
ATOM 670 C C . ARG A 1 83 ? 10.874 -4.272 4.294 1.00 92.56 83 ARG A C 1
ATOM 672 O O . ARG A 1 83 ? 11.370 -5.190 3.655 1.00 92.56 83 ARG A O 1
ATOM 679 N N . ALA A 1 84 ? 10.535 -4.400 5.573 1.00 88.06 84 ALA A N 1
ATOM 680 C CA . ALA A 1 84 ? 10.673 -5.649 6.325 1.00 88.06 84 ALA A CA 1
ATOM 681 C C . ALA A 1 84 ? 9.385 -6.490 6.280 1.00 88.06 84 ALA A C 1
ATOM 683 O O . ALA A 1 84 ? 8.305 -5.960 6.023 1.00 88.06 84 ALA A O 1
ATOM 684 N N . ASN A 1 85 ? 9.498 -7.790 6.577 1.00 87.75 85 ASN A N 1
ATOM 685 C CA . ASN A 1 85 ? 8.367 -8.722 6.720 1.00 87.75 85 ASN A CA 1
ATOM 686 C C . ASN A 1 85 ? 7.420 -8.760 5.506 1.00 87.75 85 ASN A C 1
ATOM 688 O O . ASN A 1 85 ? 6.205 -8.872 5.658 1.00 87.75 85 ASN A O 1
ATOM 692 N N . VAL A 1 86 ? 7.974 -8.644 4.296 1.00 91.56 86 VAL A N 1
ATOM 693 C CA . VAL A 1 86 ? 7.174 -8.605 3.063 1.00 91.56 86 VAL A CA 1
ATOM 694 C C . VAL A 1 86 ? 6.896 -9.979 2.460 1.00 91.56 86 VAL A C 1
ATOM 696 O O . VAL A 1 86 ? 6.070 -10.060 1.560 1.00 91.56 86 VAL A O 1
ATOM 699 N N . ASP A 1 87 ? 7.525 -11.057 2.942 1.00 90.44 87 ASP A N 1
ATOM 700 C CA . ASP A 1 87 ? 7.262 -12.405 2.422 1.00 90.44 87 ASP A CA 1
ATOM 701 C C . ASP A 1 87 ? 5.780 -12.771 2.575 1.00 90.44 87 ASP A C 1
ATOM 703 O O . ASP A 1 87 ? 5.224 -12.720 3.674 1.00 90.44 87 ASP A O 1
ATOM 707 N N . LYS A 1 88 ? 5.128 -13.091 1.449 1.00 92.00 88 LYS A N 1
ATOM 708 C CA . LYS A 1 88 ? 3.683 -13.379 1.351 1.00 92.00 88 LYS A CA 1
ATOM 709 C C . LYS A 1 88 ? 2.772 -12.283 1.924 1.00 92.00 88 LYS A C 1
ATOM 711 O O . LYS A 1 88 ? 1.586 -12.530 2.147 1.00 92.00 88 LYS A O 1
ATOM 716 N N . MET A 1 89 ? 3.289 -11.071 2.138 1.00 95.94 89 MET A N 1
ATOM 717 C CA . MET A 1 89 ? 2.502 -9.942 2.625 1.00 95.94 89 MET A CA 1
ATOM 718 C C . MET A 1 89 ? 1.427 -9.595 1.586 1.00 95.94 89 MET A C 1
ATOM 720 O O . MET A 1 89 ? 1.772 -9.380 0.415 1.00 95.94 89 MET A O 1
ATOM 724 N N . PRO A 1 90 ? 0.139 -9.533 1.973 1.00 97.06 90 PRO A N 1
ATOM 725 C CA . PRO A 1 90 ? -0.910 -9.097 1.068 1.00 97.06 90 PRO A CA 1
ATOM 726 C C . PRO A 1 90 ? -0.693 -7.653 0.621 1.00 97.06 90 PRO A C 1
ATOM 728 O O . PRO A 1 90 ? -0.295 -6.777 1.399 1.00 97.06 90 PRO A O 1
ATOM 731 N N . LEU A 1 91 ? -0.983 -7.412 -0.649 1.00 97.75 91 LEU A N 1
ATOM 732 C CA . LEU A 1 91 ? -0.916 -6.105 -1.276 1.00 97.75 91 LEU A CA 1
ATOM 733 C C . LEU A 1 91 ? -2.328 -5.620 -1.609 1.00 97.75 91 LEU A C 1
ATOM 735 O O . LEU A 1 91 ? -3.222 -6.424 -1.862 1.00 97.75 91 LEU A O 1
ATOM 739 N N . VAL A 1 92 ? -2.529 -4.309 -1.645 1.00 97.69 92 VAL A N 1
ATOM 740 C CA . VAL A 1 92 ? -3.805 -3.678 -2.005 1.00 97.69 92 VAL A CA 1
ATOM 741 C C . VAL A 1 92 ? -3.571 -2.595 -3.050 1.00 97.69 92 VAL A C 1
ATOM 743 O O . VAL A 1 92 ? -2.532 -1.929 -3.035 1.00 97.69 92 VAL A O 1
ATOM 746 N N . GLN A 1 93 ? -4.512 -2.428 -3.978 1.00 97.31 93 GLN A N 1
ATOM 747 C CA . GLN A 1 93 ? -4.406 -1.413 -5.018 1.00 97.31 93 GLN A CA 1
ATOM 748 C C . GLN A 1 93 ? -4.572 -0.014 -4.419 1.00 97.31 93 GLN A C 1
ATOM 750 O O . GLN A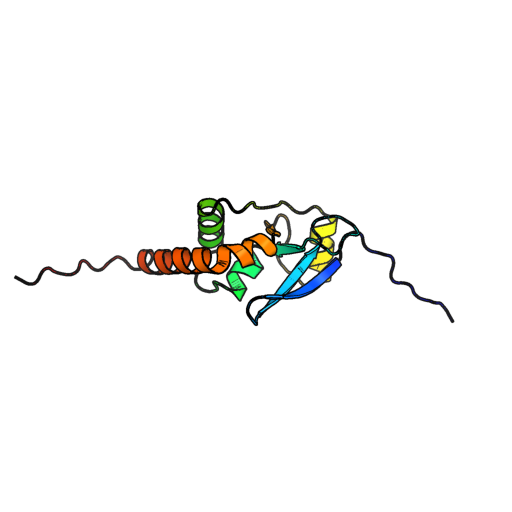 1 93 ? -5.521 0.275 -3.695 1.00 97.31 93 GLN A O 1
ATOM 755 N N . VAL A 1 94 ? -3.628 0.873 -4.737 1.00 96.69 94 VAL A N 1
ATOM 756 C CA . VAL A 1 94 ? -3.586 2.238 -4.190 1.00 96.69 94 VAL A CA 1
ATOM 757 C C . VAL A 1 94 ? -4.839 3.030 -4.570 1.00 96.69 94 VAL A C 1
ATOM 759 O O . VAL A 1 94 ? -5.342 3.807 -3.766 1.00 96.69 94 VAL A O 1
ATOM 762 N N . VAL A 1 95 ? -5.353 2.818 -5.784 1.00 96.06 95 VAL A N 1
ATOM 763 C CA . VAL A 1 95 ? -6.572 3.479 -6.275 1.00 96.06 95 VAL A CA 1
ATOM 764 C C . VAL A 1 95 ? -7.781 3.110 -5.419 1.00 96.06 95 VAL A C 1
ATOM 766 O O . VAL A 1 95 ? -8.500 4.013 -5.004 1.00 96.06 95 VAL A O 1
ATOM 769 N N . ASP A 1 96 ? -7.943 1.831 -5.074 1.00 96.44 96 ASP A N 1
ATOM 770 C CA . ASP A 1 96 ? -9.047 1.374 -4.225 1.00 96.44 96 ASP A CA 1
ATOM 771 C C . ASP A 1 96 ? -8.939 1.985 -2.824 1.00 96.44 96 ASP A C 1
ATOM 773 O O . ASP A 1 96 ? -9.915 2.511 -2.299 1.00 96.44 96 ASP A O 1
ATOM 777 N N . VAL A 1 97 ? -7.736 2.019 -2.239 1.00 95.12 97 VAL A N 1
ATOM 778 C CA . VAL A 1 97 ? -7.513 2.673 -0.937 1.00 95.12 97 VAL A CA 1
ATOM 779 C C . VAL A 1 97 ? -7.930 4.143 -0.972 1.00 95.12 97 VAL A C 1
ATOM 781 O O . VAL A 1 97 ? -8.615 4.598 -0.062 1.00 95.12 97 VAL A O 1
ATOM 784 N N . MET A 1 98 ? -7.544 4.888 -2.012 1.00 95.25 98 MET A N 1
ATOM 785 C CA . MET A 1 98 ? -7.918 6.301 -2.146 1.00 95.25 98 MET A CA 1
ATOM 786 C C . MET A 1 98 ? -9.424 6.477 -2.361 1.00 95.25 98 MET A C 1
ATOM 788 O O . MET A 1 98 ? -10.028 7.364 -1.765 1.00 95.25 98 MET A O 1
ATOM 792 N N . GLN A 1 99 ? -10.036 5.631 -3.192 1.00 96.25 99 GLN A N 1
ATOM 793 C CA . GLN A 1 99 ? -11.465 5.687 -3.499 1.00 96.25 99 GLN A CA 1
ATOM 794 C C . GLN A 1 99 ? -12.333 5.369 -2.2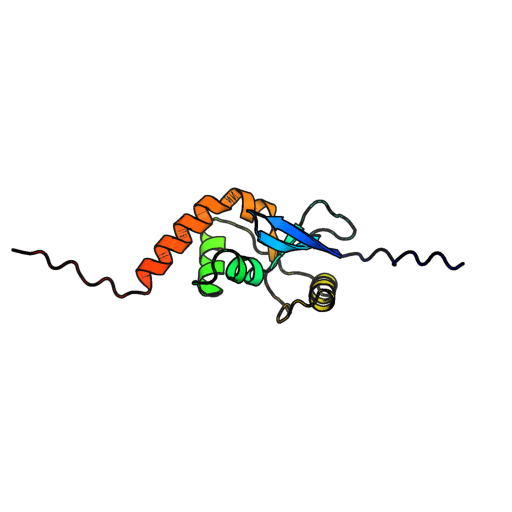74 1.00 96.25 99 GLN A C 1
ATOM 796 O O . GLN A 1 99 ? -13.369 6.002 -2.075 1.00 96.25 99 GLN A O 1
ATOM 801 N N . PHE A 1 100 ? -11.909 4.403 -1.459 1.00 96.69 100 PHE A N 1
ATOM 802 C CA . PHE A 1 100 ? -12.655 3.920 -0.298 1.00 96.69 100 PHE A CA 1
ATOM 803 C C . PHE A 1 100 ? -12.166 4.502 1.036 1.00 96.69 100 PHE A C 1
ATOM 805 O O . PHE A 1 100 ? -12.610 4.057 2.097 1.00 96.69 100 PHE A O 1
ATOM 812 N N . MET A 1 101 ? -11.266 5.494 1.031 1.00 95.50 101 MET A N 1
ATOM 813 C CA . MET A 1 101 ? -10.691 6.022 2.271 1.00 95.50 101 MET A CA 1
ATOM 814 C C . MET A 1 101 ? -11.742 6.514 3.285 1.00 95.50 101 MET A C 1
ATOM 816 O O . MET A 1 101 ? -11.627 6.154 4.462 1.00 95.50 101 MET A O 1
ATOM 820 N N . PRO A 1 102 ? -12.795 7.264 2.899 1.00 95.19 102 PRO A N 1
ATOM 821 C CA . PRO A 1 102 ? -13.832 7.673 3.849 1.00 95.19 102 PRO A CA 1
ATOM 822 C C . PRO A 1 102 ? -14.524 6.483 4.535 1.00 95.19 102 PRO A C 1
ATOM 824 O O . PRO A 1 102 ? -14.768 6.507 5.744 1.00 95.19 102 PRO A O 1
ATOM 827 N N . GLN A 1 103 ? -14.800 5.416 3.783 1.00 96.38 103 GLN A N 1
ATOM 828 C CA . GLN A 1 103 ? -15.428 4.190 4.270 1.00 96.38 103 GLN A CA 1
ATOM 829 C C . GLN A 1 103 ? -14.474 3.411 5.181 1.00 96.38 103 GLN A C 1
ATOM 831 O O . GLN A 1 103 ? -14.884 2.968 6.256 1.00 96.38 103 GLN A O 1
ATOM 836 N N . LEU A 1 104 ? -13.192 3.313 4.808 1.00 95.75 104 LEU A N 1
ATOM 837 C CA . LEU A 1 104 ? -12.144 2.718 5.642 1.00 95.75 104 LEU A CA 1
ATOM 838 C C . LEU A 1 104 ? -12.069 3.424 7.003 1.00 95.75 104 LEU A C 1
ATOM 840 O O . LEU A 1 104 ? -12.134 2.773 8.047 1.00 95.75 104 LEU A O 1
ATOM 844 N N . GLN A 1 105 ? -12.017 4.759 7.008 1.00 94.62 105 GLN A N 1
ATOM 845 C CA . GLN A 1 105 ? -11.996 5.558 8.236 1.00 94.62 105 GLN A CA 1
ATOM 846 C C . GLN A 1 105 ? -13.250 5.339 9.090 1.00 94.62 105 GLN A C 1
ATOM 848 O O . GLN A 1 105 ? -13.146 5.213 10.313 1.00 94.62 105 GLN A O 1
ATOM 853 N N . TYR A 1 106 ? -14.429 5.280 8.466 1.00 95.00 106 TYR A N 1
ATOM 854 C CA . TYR A 1 106 ? -15.686 5.030 9.168 1.00 95.00 106 TYR A CA 1
ATOM 855 C C . TYR A 1 106 ? -15.696 3.656 9.853 1.00 95.00 106 TYR A C 1
ATOM 857 O O . TYR A 1 106 ? -15.962 3.565 11.054 1.00 95.00 106 TYR A O 1
ATOM 865 N N . MET A 1 107 ? -15.343 2.594 9.122 1.00 94.12 107 MET A N 1
ATOM 866 C CA . MET A 1 107 ? -15.342 1.230 9.656 1.00 94.12 107 MET A CA 1
ATOM 867 C C . MET A 1 107 ? -14.315 1.052 10.772 1.00 94.12 107 MET A C 1
ATOM 869 O O . MET A 1 107 ? -14.635 0.476 11.811 1.00 94.12 107 MET A O 1
ATOM 873 N N . VAL A 1 108 ? -13.107 1.596 10.603 1.00 91.75 108 VAL A N 1
ATOM 874 C CA . VAL A 1 108 ? -12.048 1.527 11.619 1.00 91.75 108 VAL A CA 1
ATOM 875 C C . VAL A 1 108 ? -12.460 2.224 12.917 1.00 91.75 108 VAL A C 1
ATOM 877 O O . VAL A 1 108 ? -12.260 1.666 13.996 1.00 91.75 108 VAL A O 1
ATOM 880 N N . ARG A 1 109 ? -13.108 3.395 12.846 1.00 89.56 109 ARG A N 1
ATOM 881 C CA . ARG A 1 109 ? -13.644 4.077 14.041 1.00 89.56 109 ARG A CA 1
ATOM 882 C C . ARG A 1 109 ? -14.665 3.218 14.791 1.00 89.56 109 ARG A C 1
ATOM 884 O O . ARG A 1 109 ? -14.662 3.216 16.019 1.00 89.56 109 ARG A O 1
ATOM 891 N N . GLY A 1 110 ? -15.499 2.469 14.069 1.00 83.50 110 GLY A N 1
ATOM 892 C CA . GLY A 1 110 ? -16.458 1.533 14.664 1.00 83.50 110 GLY A CA 1
ATOM 893 C C . GLY A 1 110 ? -15.800 0.356 15.396 1.00 83.50 110 GLY A C 1
ATOM 894 O O . GLY A 1 110 ? -16.340 -0.109 16.396 1.00 83.50 110 GLY A O 1
ATOM 895 N N . GLN A 1 111 ? -14.623 -0.089 14.945 1.00 79.88 111 GLN A N 1
ATOM 896 C CA . GLN A 1 111 ? -13.874 -1.194 15.561 1.00 79.88 111 GLN A CA 1
ATOM 897 C C . GLN A 1 111 ? -13.191 -0.778 16.873 1.00 79.88 111 GLN A C 1
ATOM 899 O O . GLN A 1 111 ? -13.221 -1.529 17.843 1.00 79.88 111 GLN A O 1
ATOM 904 N N . ILE A 1 112 ? -12.662 0.450 16.948 1.00 69.19 112 ILE A N 1
ATOM 905 C CA . ILE A 1 112 ? -12.020 0.984 18.168 1.00 69.19 112 ILE A CA 1
ATOM 906 C C . ILE A 1 112 ? -13.006 1.011 19.355 1.00 69.19 112 ILE A C 1
ATOM 908 O O . ILE A 1 112 ? -12.619 0.785 20.499 1.00 69.19 112 ILE A O 1
ATOM 912 N N . GLY A 1 113 ? -14.298 1.233 19.089 1.00 60.69 113 GLY A N 1
ATOM 913 C CA . GLY A 1 113 ? -15.352 1.213 20.109 1.00 60.69 113 GLY A CA 1
ATOM 914 C C . GLY A 1 113 ? -15.801 -0.182 20.564 1.00 60.69 113 GLY A C 1
ATOM 915 O O . GLY A 1 113 ? -16.548 -0.271 21.534 1.00 60.69 113 GLY A O 1
ATOM 916 N N . GLN A 1 114 ? -15.383 -1.257 19.885 1.00 57.22 114 GLN A N 1
ATOM 917 C CA . GLN A 1 114 ? -15.710 -2.639 20.268 1.00 57.22 114 GLN A CA 1
ATOM 918 C C . GLN A 1 114 ? -14.636 -3.283 21.154 1.00 57.22 114 GLN A C 1
ATOM 920 O O . GLN A 1 114 ? -14.950 -4.201 21.909 1.00 57.22 114 GLN A O 1
ATOM 925 N N . GLU A 1 115 ? -13.390 -2.796 21.111 1.00 50.75 115 GLU A N 1
ATOM 926 C CA . GLU A 1 115 ? -12.295 -3.312 21.951 1.00 50.75 115 GLU A CA 1
ATOM 927 C C . GLU A 1 115 ? -12.315 -2.761 23.388 1.00 50.75 115 GLU A C 1
ATOM 929 O O . GLU A 1 115 ? -11.618 -3.268 24.266 1.00 50.75 115 GLU A O 1
ATOM 934 N N . THR A 1 116 ? -13.162 -1.769 23.673 1.00 46.75 116 THR A N 1
ATOM 935 C CA . THR A 1 116 ? -13.554 -1.436 25.049 1.00 46.75 116 THR A CA 1
ATOM 936 C C . THR A 1 116 ? -14.849 -2.182 25.366 1.00 46.75 116 THR A C 1
ATOM 938 O O . THR A 1 116 ? -15.811 -2.038 24.609 1.00 46.75 116 THR A O 1
ATOM 941 N N . PRO A 1 117 ? -14.938 -2.966 26.464 1.00 42.94 117 PRO A N 1
ATOM 942 C CA . PRO A 1 117 ? -16.209 -3.551 26.853 1.00 42.94 117 PRO A CA 1
ATOM 943 C C . PRO A 1 117 ? -17.170 -2.389 27.055 1.00 42.94 117 PRO A C 1
ATOM 945 O O . PRO A 1 117 ? -16.930 -1.523 27.897 1.00 42.94 117 PRO A O 1
ATOM 948 N N . ALA A 1 118 ? -18.203 -2.340 26.211 1.00 49.44 118 ALA A N 1
ATOM 949 C CA . ALA A 1 118 ? -19.231 -1.322 26.238 1.00 49.44 118 ALA A CA 1
ATOM 950 C C . ALA A 1 118 ? -19.798 -1.283 27.654 1.00 49.44 118 ALA A C 1
ATOM 952 O O . ALA A 1 118 ? -20.610 -2.129 28.039 1.00 49.44 118 ALA A O 1
ATOM 953 N N . ASN A 1 119 ? -19.309 -0.334 28.453 1.00 47.75 119 ASN A N 1
ATOM 954 C CA . ASN A 1 119 ? -19.780 -0.129 29.802 1.00 47.75 119 ASN A CA 1
ATOM 955 C C . ASN A 1 119 ? -21.242 0.261 29.627 1.00 47.75 119 ASN A C 1
ATOM 957 O O . ASN A 1 119 ? -21.548 1.334 29.097 1.00 47.75 119 ASN A O 1
ATOM 961 N N . LYS A 1 120 ? -22.127 -0.698 29.925 1.00 48.62 120 LYS A N 1
ATOM 962 C CA . LYS A 1 120 ? -23.575 -0.572 29.809 1.00 48.62 120 LYS A CA 1
ATOM 963 C C . LYS A 1 120 ? -23.925 0.793 30.376 1.00 48.62 120 LYS A C 1
ATOM 965 O O . LYS A 1 120 ? -23.686 1.034 31.557 1.00 48.62 120 LYS A O 1
ATOM 970 N N . ARG A 1 121 ? -24.436 1.696 29.533 1.00 58.62 121 ARG A N 1
ATOM 971 C CA . ARG A 1 121 ? -25.004 2.960 30.001 1.00 58.62 121 ARG A CA 1
ATOM 972 C C . ARG A 1 121 ? -26.081 2.568 31.002 1.00 58.62 121 ARG A C 1
ATOM 974 O O . ARG A 1 121 ? -27.118 2.037 30.606 1.00 58.62 121 ARG A O 1
ATOM 981 N N . ALA A 1 122 ? -25.779 2.719 32.288 1.00 50.72 122 ALA A N 1
ATOM 982 C CA . ALA A 1 122 ? -26.732 2.470 33.345 1.00 50.72 122 ALA A CA 1
ATOM 983 C C . ALA A 1 122 ? -27.911 3.400 33.074 1.00 50.72 122 ALA A C 1
ATOM 985 O O . ALA A 1 122 ? -27.759 4.622 33.013 1.00 50.72 122 ALA A O 1
ATOM 986 N N . ARG A 1 123 ? -29.071 2.800 32.818 1.00 56.84 123 ARG A N 1
ATOM 987 C CA . ARG A 1 123 ? -30.333 3.518 32.770 1.00 56.84 123 ARG A CA 1
ATOM 988 C C . ARG A 1 123 ? -30.558 4.041 34.185 1.00 56.84 123 ARG A C 1
ATOM 990 O O . ARG A 1 123 ? -30.888 3.267 35.072 1.00 56.84 123 ARG A O 1
ATOM 997 N N . ILE A 1 124 ? -30.287 5.323 34.386 1.00 55.97 124 ILE A N 1
ATOM 998 C CA . ILE A 1 124 ? -30.678 6.053 35.588 1.00 55.97 124 ILE A CA 1
ATOM 999 C C . ILE A 1 124 ? -32.209 6.054 35.636 1.00 55.97 124 ILE A C 1
ATOM 1001 O O . ILE A 1 124 ? -32.860 6.540 34.708 1.00 55.97 124 ILE A O 1
ATOM 1005 N N . SER A 1 125 ? -32.745 5.410 36.670 1.00 55.69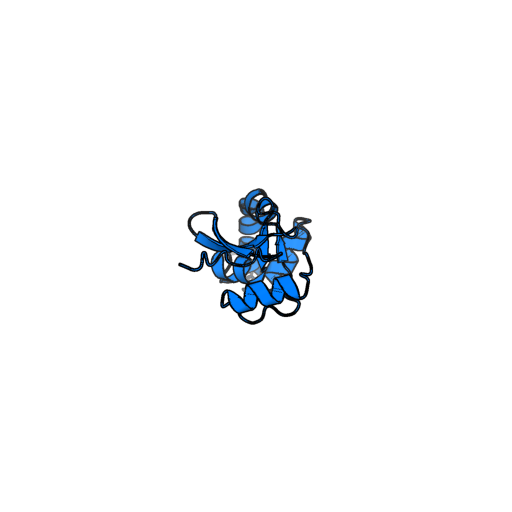 125 SER A N 1
ATOM 1006 C CA . SER A 1 125 ? -34.131 5.491 37.138 1.00 55.69 125 SER A CA 1
ATOM 1007 C C . SER A 1 125 ? -34.198 6.421 38.332 1.00 55.69 125 SER A C 1
ATOM 1009 O O . SER A 1 125 ? -33.303 6.262 39.193 1.00 55.69 125 SER A O 1
#

Solvent-accessible surface area (backbone atoms only — not comparable to full-atom values): 7642 Å² total; per-residue (Å²): 136,83,84,79,71,74,77,86,55,52,46,54,70,44,81,41,81,54,95,95,38,80,41,70,29,32,38,70,46,71,73,37,92,81,47,43,26,28,44,54,63,54,52,30,62,71,77,39,65,89,57,53,73,67,54,52,52,52,54,37,54,75,68,73,51,68,74,40,80,69,54,72,65,48,38,47,36,40,43,77,70,71,47,74,86,45,81,89,41,48,26,33,46,48,65,57,52,66,74,42,39,71,59,52,56,53,53,52,58,58,51,64,62,62,78,45,80,75,73,72,79,75,79,86,125